Protein AF-A0A7Y4TA91-F1 (afdb_monomer)

Secondary structure (DSSP, 8-state):
---------TTSSS-------HHHHHHHHHHHHHHHHHHHHH-H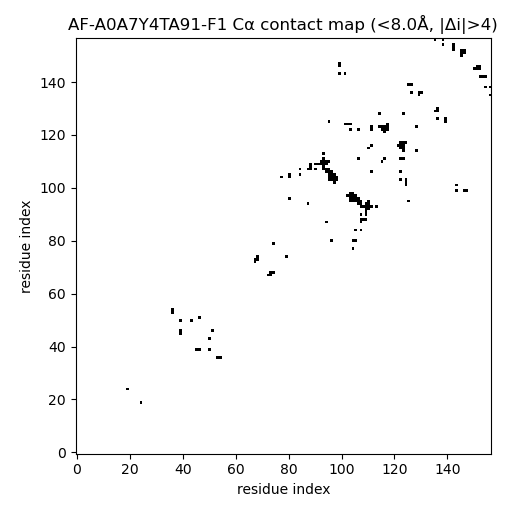HHHHHHHHHHHHHHHHHHHHHHHHHHTTTT--TTSHHHHHHHHHTT-SS--EEE-TTS-EEEE-HHHHHHH-B-TTSSBPPHHHHTTT-HHHHHHHHHHHHHHHTT-------

Solvent-accessible surface area (backbone atoms only — not comparable to full-atom values): 9647 Å² total; per-residue (Å²): 140,84,85,89,83,81,86,76,82,85,71,71,81,77,72,74,72,69,86,68,50,73,67,54,53,52,51,51,54,49,52,51,51,51,52,52,53,49,48,33,70,76,39,55,88,80,28,54,73,61,38,53,53,49,52,52,50,51,50,52,51,50,52,50,50,53,49,36,54,75,67,50,75,71,56,57,92,80,50,59,51,66,73,48,37,71,63,47,53,73,40,80,62,64,42,71,45,63,42,90,87,64,49,75,68,36,67,23,63,34,28,43,70,75,64,38,64,28,98,86,76,44,77,51,40,68,72,68,66,34,62,90,37,70,67,59,43,51,53,51,51,50,45,54,52,30,50,69,72,73,43,91,73,87,80,94,129

Mean predicted aligned error: 16.66 Å

Sequence (157 aa):
MTTPAGDAPASSLLALRAKLSSGQWALGLFAVACLAGLAVIVFPAAAGLGGLLFLVGLTLCGAGLMFAISSGRLVPPEAPARLFGAALDTDQRACAITAPDGSIAYANPAWRKTFGASSSGGEVLPVAGFSGDAETAQRLYRLVRAASLKETHEEEL

Radius of gyration: 27.38 Å; Cα contacts (8 Å, |Δi|>4): 98; chains: 1; bounding box: 46×80×63 Å

Foldseek 3Di:
DDDDDDDDCPPPPPPPPPPQDPVNVVVVVVVVLVVLLVVCVVCVVVCPPVSVVSVVVVVVVVVVVVVCVVVCVPPDPLPPQPVCQVVQQPDLDWDFDADLVQHTSHTHPNQCVQQNADPVRHRQGPCRSCVVPPVVNVVVVVCSVCVNVVHDDDDDD

pLDDT: mean 74.5, std 13.89, range [42.22, 91.81]

Nearest PDB structures (foldseek):
  3ewk-assembly1_A  TM=6.359E-01  e=1.819E+00  Methylococcus capsulatus
  6zj8-assembly8_H  TM=8.339E-01  e=3.846E+00  Bordetella pertussis Tohama I
  9ce0-assembly1_A  TM=6.062E-01  e=2.193E+00  Escherichia coli
  1mzu-assembly3_C  TM=6.077E-01  e=4.936E+00  Rhodospirillum centenum

Structure (mmCIF, N/CA/C/O backbone):
data_AF-A0A7Y4TA91-F1
#
_entry.id   AF-A0A7Y4TA91-F1
#
loop_
_atom_site.group_PDB
_atom_site.id
_atom_site.type_symbol
_atom_site.label_atom_id
_atom_site.label_alt_id
_atom_site.label_comp_id
_atom_site.label_asym_id
_atom_site.label_entity_id
_atom_site.label_seq_id
_atom_site.pdbx_PDB_ins_code
_atom_site.Cartn_x
_atom_site.Cartn_y
_atom_site.Cartn_z
_atom_site.occupancy
_atom_site.B_iso_or_equiv
_atom_site.auth_seq_id
_atom_site.auth_comp_id
_atom_site.auth_asym_id
_atom_site.auth_atom_id
_atom_site.pdbx_PDB_model_num
ATOM 1 N N . MET A 1 1 ? 17.566 -64.563 -29.229 1.00 45.19 1 MET A N 1
ATOM 2 C CA . MET A 1 1 ? 18.518 -63.527 -29.678 1.00 45.19 1 MET A CA 1
ATOM 3 C C . MET A 1 1 ? 17.675 -62.346 -30.141 1.00 45.19 1 MET A C 1
ATOM 5 O O . MET A 1 1 ? 17.140 -62.378 -31.237 1.00 45.19 1 MET A O 1
ATOM 9 N N . THR A 1 2 ? 17.392 -61.414 -29.234 1.00 49.00 2 THR A N 1
ATOM 10 C CA . THR A 1 2 ? 16.435 -60.312 -29.420 1.00 49.00 2 THR A CA 1
ATOM 11 C C . THR A 1 2 ? 17.204 -58.997 -29.458 1.00 49.00 2 THR A C 1
ATOM 13 O O . THR A 1 2 ? 17.824 -58.623 -28.466 1.00 49.00 2 THR A O 1
ATOM 16 N N . THR A 1 3 ? 17.194 -58.319 -30.599 1.00 51.00 3 THR A N 1
ATOM 17 C CA . THR A 1 3 ? 17.698 -56.953 -30.785 1.00 51.00 3 THR A CA 1
ATOM 18 C C . THR A 1 3 ? 16.611 -55.943 -30.403 1.00 51.00 3 THR A C 1
ATOM 20 O O . THR A 1 3 ? 15.502 -56.052 -30.925 1.00 51.00 3 THR A O 1
ATOM 23 N N . PRO A 1 4 ? 16.891 -54.938 -29.553 1.00 56.34 4 PRO A N 1
ATOM 24 C CA . PRO A 1 4 ? 16.048 -53.760 -29.422 1.00 56.34 4 PRO A CA 1
ATOM 25 C C . PRO A 1 4 ? 16.614 -52.620 -30.286 1.00 56.34 4 PRO A C 1
ATOM 27 O O . PRO A 1 4 ? 17.748 -52.185 -30.105 1.00 56.34 4 PRO A O 1
ATOM 30 N N . ALA A 1 5 ? 15.811 -52.131 -31.223 1.00 51.16 5 ALA A N 1
ATOM 31 C CA . ALA A 1 5 ? 15.960 -50.837 -31.884 1.00 51.16 5 ALA A CA 1
ATOM 32 C C . ALA A 1 5 ? 14.594 -50.159 -31.719 1.00 51.16 5 ALA A C 1
ATOM 34 O O . ALA A 1 5 ? 13.581 -50.810 -31.938 1.00 51.16 5 ALA A O 1
ATOM 35 N N . GLY A 1 6 ? 14.435 -48.921 -31.286 1.00 55.12 6 GLY A N 1
ATOM 36 C CA . GLY A 1 6 ? 15.356 -47.816 -31.103 1.00 55.12 6 GLY A CA 1
ATOM 37 C C . GLY A 1 6 ? 14.452 -46.591 -31.120 1.00 55.12 6 GLY A C 1
ATOM 38 O O . GLY A 1 6 ? 14.246 -46.004 -32.176 1.00 55.12 6 GLY A O 1
ATOM 39 N N . ASP A 1 7 ? 13.841 -46.273 -29.980 1.00 50.09 7 ASP A N 1
ATOM 40 C CA . ASP A 1 7 ? 12.934 -45.133 -29.869 1.00 50.09 7 ASP A CA 1
ATOM 41 C C . ASP A 1 7 ? 13.748 -43.859 -29.623 1.00 50.09 7 ASP A C 1
ATOM 43 O O . ASP A 1 7 ? 14.361 -43.663 -28.572 1.00 50.09 7 ASP A O 1
ATOM 47 N N . ALA A 1 8 ? 13.779 -42.996 -30.635 1.00 55.66 8 ALA A N 1
ATOM 48 C CA . ALA A 1 8 ? 14.352 -41.662 -30.556 1.00 55.66 8 ALA A CA 1
ATOM 49 C C . ALA A 1 8 ? 13.442 -40.732 -29.722 1.00 55.66 8 ALA A C 1
ATOM 51 O O . ALA A 1 8 ? 12.246 -40.634 -30.009 1.00 55.66 8 ALA A O 1
ATOM 52 N N . PRO A 1 9 ? 13.971 -39.973 -28.744 1.00 47.62 9 PRO A N 1
ATOM 53 C CA . PRO A 1 9 ? 13.188 -38.989 -28.007 1.00 47.62 9 PRO A CA 1
ATOM 54 C C . PRO A 1 9 ? 13.098 -37.679 -28.809 1.00 47.62 9 PRO A C 1
ATOM 56 O O . PRO A 1 9 ? 13.811 -36.714 -28.546 1.00 47.62 9 PRO A O 1
ATOM 59 N N . ALA A 1 10 ? 12.213 -37.630 -29.807 1.00 49.28 10 ALA A N 1
ATOM 60 C CA . ALA A 1 10 ? 11.947 -36.421 -30.602 1.00 49.28 10 ALA A CA 1
ATOM 61 C C . ALA A 1 10 ? 10.963 -35.431 -29.932 1.00 49.28 10 ALA A C 1
ATOM 63 O O . ALA A 1 10 ? 10.525 -34.465 -30.551 1.00 49.28 10 ALA A O 1
ATOM 64 N N . SER A 1 11 ? 10.597 -35.645 -28.668 1.00 51.00 11 SER A N 1
ATOM 65 C CA . SER A 1 11 ? 9.499 -34.936 -27.991 1.00 51.00 11 SER A CA 1
ATOM 66 C C . SER A 1 11 ? 9.939 -33.992 -26.862 1.00 51.00 11 SER A C 1
ATOM 68 O O . SER A 1 11 ? 9.091 -33.441 -26.162 1.00 51.00 11 SER A O 1
ATOM 70 N N . SER A 1 12 ? 11.242 -33.736 -26.702 1.00 46.38 12 SER A N 1
ATOM 71 C CA . SER A 1 12 ? 11.764 -32.933 -25.578 1.00 46.38 12 SER A CA 1
ATOM 72 C C . SER A 1 12 ? 11.952 -31.435 -25.866 1.00 46.38 12 SER A C 1
ATOM 74 O O . SER A 1 12 ? 12.178 -30.671 -24.932 1.00 46.38 12 SER A O 1
ATOM 76 N N . LEU A 1 13 ? 11.836 -30.972 -27.118 1.00 46.47 13 LEU A N 1
ATOM 77 C CA . LEU A 1 13 ? 12.086 -29.557 -27.466 1.00 46.47 13 LEU A CA 1
ATOM 78 C C . LEU A 1 13 ? 10.847 -28.646 -27.420 1.00 46.47 13 LEU A C 1
ATOM 80 O O . LEU A 1 13 ? 10.991 -27.428 -27.396 1.00 46.47 13 LEU A O 1
ATOM 84 N N . LEU A 1 14 ? 9.633 -29.201 -27.353 1.00 48.72 14 LEU A N 1
ATOM 85 C CA . LEU A 1 14 ? 8.383 -28.419 -27.315 1.00 48.72 14 LEU A CA 1
ATOM 86 C C . LEU A 1 14 ? 7.771 -28.283 -25.910 1.00 48.72 14 LEU A C 1
ATOM 88 O O . LEU A 1 14 ? 6.821 -27.524 -25.721 1.00 48.72 14 LEU A O 1
ATOM 92 N N . ALA A 1 15 ? 8.325 -28.973 -24.909 1.00 42.22 15 ALA A N 1
ATOM 93 C CA . ALA A 1 15 ? 7.806 -28.977 -23.539 1.00 42.22 15 ALA A CA 1
ATOM 94 C C . ALA A 1 15 ? 8.291 -27.794 -22.677 1.00 42.22 15 ALA A C 1
ATOM 96 O O . ALA A 1 15 ? 7.842 -27.631 -21.545 1.00 42.22 15 ALA A O 1
ATOM 97 N N . LEU A 1 16 ? 9.145 -26.916 -23.211 1.00 47.16 16 LEU A N 1
ATOM 98 C CA . LEU A 1 16 ? 9.591 -25.685 -22.549 1.00 47.16 16 LEU A CA 1
ATOM 99 C C . LEU A 1 16 ? 8.639 -24.510 -22.820 1.00 47.16 16 LEU A C 1
ATOM 101 O O . LEU A 1 16 ? 9.052 -23.364 -22.985 1.00 47.16 16 LEU A O 1
ATOM 105 N N . ARG A 1 17 ? 7.328 -24.775 -22.820 1.00 47.38 17 ARG A N 1
ATOM 106 C CA . ARG A 1 17 ? 6.309 -23.726 -22.721 1.00 47.38 17 ARG A CA 1
ATOM 107 C C . ARG A 1 17 ? 6.293 -23.238 -21.273 1.00 47.38 17 ARG A C 1
ATOM 109 O O . ARG A 1 17 ? 5.394 -23.550 -20.495 1.00 47.38 17 ARG A O 1
ATOM 116 N N . ALA A 1 18 ? 7.366 -22.542 -20.903 1.00 53.72 18 ALA A N 1
ATOM 117 C CA . ALA A 1 18 ? 7.551 -21.944 -19.600 1.00 53.72 18 ALA A CA 1
ATOM 118 C C . ALA A 1 18 ? 6.337 -21.058 -19.313 1.00 53.72 18 ALA A C 1
ATOM 120 O O . ALA A 1 18 ? 6.081 -20.078 -20.017 1.00 53.72 18 ALA A O 1
ATOM 121 N N . LYS A 1 19 ? 5.572 -21.420 -18.280 1.00 56.16 19 LYS A N 1
ATOM 122 C CA . LYS A 1 19 ? 4.592 -20.534 -17.653 1.00 56.16 19 LYS A CA 1
ATOM 123 C C . LYS A 1 19 ? 5.363 -19.433 -16.925 1.00 56.16 19 LYS A C 1
ATOM 125 O O . LYS A 1 19 ? 5.461 -19.429 -15.705 1.00 56.16 19 LYS A O 1
ATOM 130 N N . LEU A 1 20 ? 5.984 -18.551 -17.699 1.00 57.88 20 LEU A N 1
ATOM 131 C CA . LEU A 1 20 ? 6.617 -17.344 -17.201 1.00 57.88 20 LEU A CA 1
ATOM 132 C C . LEU A 1 20 ? 5.511 -16.470 -16.613 1.00 57.88 20 LEU A C 1
ATOM 134 O O . LEU A 1 20 ? 4.545 -16.125 -17.298 1.00 57.88 20 LEU A O 1
ATOM 138 N N . SER A 1 21 ? 5.643 -16.162 -15.326 1.00 66.81 21 SER A N 1
ATOM 139 C CA . SER A 1 21 ? 4.779 -15.210 -14.630 1.00 66.81 21 SER A CA 1
ATOM 140 C C . SER A 1 21 ? 4.797 -13.871 -15.374 1.00 66.81 21 SER A C 1
ATOM 142 O O . SER A 1 21 ? 5.838 -13.480 -15.906 1.00 66.81 21 SER A O 1
ATOM 144 N N . SER A 1 22 ? 3.679 -13.136 -15.400 1.00 69.75 22 SER A N 1
ATOM 145 C CA . SER A 1 22 ? 3.608 -11.808 -16.035 1.00 69.75 22 SER A CA 1
ATOM 146 C C . SER A 1 22 ? 4.724 -10.867 -15.561 1.00 69.75 22 SER A C 1
ATOM 148 O O . SER A 1 22 ? 5.220 -10.059 -16.343 1.00 69.75 22 SER A O 1
ATOM 150 N N . GLY A 1 23 ? 5.187 -11.021 -14.314 1.0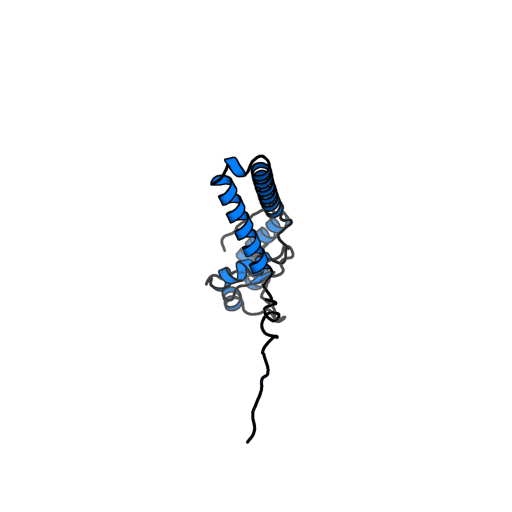0 62.78 23 GLY A N 1
ATOM 151 C CA . GLY A 1 23 ? 6.328 -10.268 -13.785 1.00 62.78 23 GLY A CA 1
ATOM 152 C C . GLY A 1 23 ? 7.666 -10.617 -14.448 1.00 62.78 23 GLY A C 1
ATOM 153 O O . GLY A 1 23 ? 8.480 -9.733 -14.684 1.00 62.78 23 GLY A O 1
ATOM 154 N N . GLN A 1 24 ? 7.887 -11.881 -14.819 1.00 75.75 24 GLN A N 1
ATOM 155 C CA . GLN A 1 24 ? 9.113 -12.314 -15.503 1.00 75.75 24 GLN A CA 1
ATOM 156 C C . GLN A 1 24 ? 9.143 -11.847 -16.962 1.00 75.75 24 GLN A C 1
ATOM 158 O O . GLN A 1 24 ? 10.201 -11.469 -17.460 1.00 75.75 24 GLN A O 1
ATOM 163 N N . TRP A 1 25 ? 7.983 -11.800 -17.626 1.00 75.44 25 TRP A N 1
ATOM 164 C CA . TRP A 1 25 ? 7.854 -11.184 -18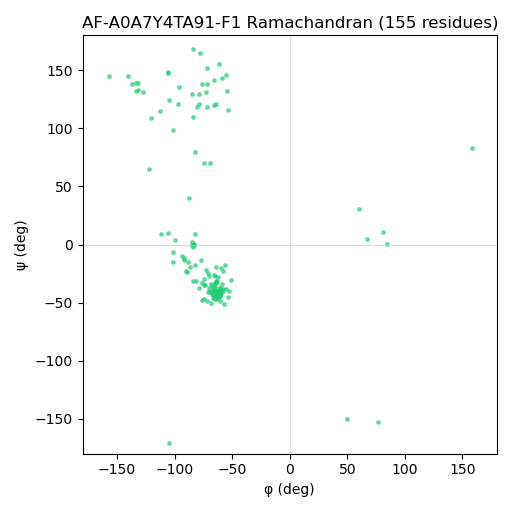.950 1.00 75.44 25 TRP A CA 1
ATOM 165 C C . TRP A 1 25 ? 8.146 -9.685 -18.915 1.00 75.44 25 TRP A C 1
ATOM 167 O O . TRP A 1 25 ? 8.904 -9.191 -19.749 1.00 75.44 25 TRP A O 1
ATOM 177 N N . ALA A 1 26 ? 7.598 -8.971 -17.928 1.00 70.19 26 ALA A N 1
ATOM 178 C CA . ALA A 1 26 ? 7.864 -7.548 -17.748 1.00 70.19 26 ALA A CA 1
ATOM 179 C C . ALA A 1 26 ? 9.357 -7.278 -17.497 1.00 70.19 26 ALA A C 1
ATOM 181 O O . ALA A 1 26 ? 9.936 -6.389 -18.119 1.00 70.19 26 ALA A O 1
ATOM 182 N N . LEU A 1 27 ? 9.998 -8.089 -16.650 1.00 75.69 27 LEU A N 1
ATOM 183 C CA . LEU A 1 27 ? 11.422 -7.957 -16.338 1.00 75.69 27 LEU A CA 1
ATOM 184 C C . LEU A 1 27 ? 12.313 -8.266 -17.553 1.00 75.69 27 LEU A C 1
ATOM 186 O O . LEU A 1 27 ? 13.290 -7.561 -17.795 1.00 75.69 27 LEU A O 1
ATOM 190 N N . GLY A 1 28 ? 11.947 -9.273 -18.352 1.00 80.00 28 GLY A N 1
ATOM 191 C CA . GLY A 1 28 ? 12.638 -9.604 -19.599 1.00 80.00 28 GLY A CA 1
ATOM 192 C C . GLY A 1 28 ? 12.546 -8.484 -20.638 1.00 80.00 28 GLY A C 1
ATOM 193 O O . GLY A 1 28 ? 13.562 -8.082 -21.199 1.00 80.00 28 GLY A O 1
ATOM 194 N N . LEU A 1 29 ? 11.351 -7.925 -20.853 1.00 77.44 29 LEU A N 1
ATOM 195 C CA . LEU A 1 29 ? 11.155 -6.791 -21.764 1.00 77.44 29 LEU A CA 1
ATOM 196 C C . LEU A 1 29 ? 11.909 -5.542 -21.295 1.00 77.44 29 LEU A C 1
ATOM 198 O O . LEU A 1 29 ? 12.516 -4.850 -22.112 1.00 77.44 29 LEU A O 1
ATOM 202 N N . PHE A 1 30 ? 11.923 -5.282 -19.986 1.00 75.69 30 PHE A N 1
ATOM 203 C CA . PHE A 1 30 ? 12.687 -4.182 -19.403 1.00 75.69 30 PHE A CA 1
ATOM 204 C C . PHE A 1 30 ? 14.195 -4.350 -19.629 1.00 75.69 30 PHE A C 1
ATOM 206 O O . PHE A 1 30 ? 14.853 -3.421 -20.091 1.00 75.69 30 PHE A O 1
ATOM 213 N N . ALA A 1 31 ? 14.738 -5.547 -19.392 1.00 77.12 31 ALA A N 1
ATOM 214 C CA . ALA A 1 31 ? 16.149 -5.835 -19.639 1.00 77.12 31 ALA A CA 1
ATOM 215 C C . ALA A 1 31 ? 16.529 -5.638 -21.117 1.00 77.12 31 ALA A C 1
ATOM 217 O O . ALA A 1 31 ? 17.559 -5.033 -21.414 1.00 77.12 31 ALA A O 1
ATOM 218 N N . VAL A 1 32 ? 15.675 -6.080 -22.048 1.00 77.62 32 VAL A N 1
ATOM 219 C CA . VAL A 1 32 ? 15.874 -5.863 -23.491 1.00 77.62 32 VAL A CA 1
ATOM 220 C C . VAL A 1 32 ? 15.854 -4.372 -23.835 1.00 77.62 32 VAL A C 1
ATOM 222 O O . VAL A 1 32 ? 16.721 -3.910 -24.576 1.00 77.62 32 VAL A O 1
ATOM 225 N N . ALA A 1 33 ? 14.926 -3.599 -23.267 1.00 74.56 33 ALA A N 1
ATOM 226 C CA . ALA A 1 33 ? 14.866 -2.154 -23.475 1.00 74.56 33 ALA A CA 1
ATOM 227 C C . ALA A 1 33 ? 16.116 -1.434 -22.936 1.00 74.56 33 ALA A C 1
ATOM 229 O O . ALA A 1 33 ? 16.658 -0.558 -23.612 1.00 74.56 33 ALA A O 1
ATOM 230 N N . CYS A 1 34 ? 16.625 -1.832 -21.764 1.00 75.81 34 CYS A N 1
ATOM 231 C CA . CYS A 1 34 ? 17.868 -1.298 -21.204 1.00 75.81 34 CYS A CA 1
ATOM 232 C C . CYS A 1 34 ? 19.089 -1.631 -22.069 1.00 75.81 34 CYS A C 1
ATOM 234 O O . CYS A 1 34 ? 19.919 -0.756 -22.309 1.00 75.81 34 CYS A O 1
ATOM 236 N N . LEU A 1 35 ? 19.191 -2.867 -22.569 1.00 76.38 35 LEU A N 1
ATOM 237 C CA . LEU A 1 35 ? 20.276 -3.276 -23.465 1.00 76.38 35 LEU A CA 1
ATOM 238 C C . LEU A 1 35 ? 20.223 -2.525 -24.800 1.00 76.38 35 LEU A C 1
ATOM 240 O O . LEU A 1 35 ? 21.261 -2.086 -25.291 1.00 76.38 35 LEU A O 1
ATOM 244 N N . ALA A 1 36 ? 19.026 -2.315 -25.354 1.00 71.81 36 ALA A N 1
ATOM 245 C CA . ALA A 1 36 ? 18.835 -1.500 -26.550 1.00 71.81 36 ALA A CA 1
ATOM 246 C C . ALA A 1 36 ? 19.234 -0.033 -26.308 1.00 71.81 36 ALA A C 1
ATOM 248 O O . ALA A 1 36 ? 19.936 0.555 -27.128 1.00 71.81 36 ALA A O 1
ATOM 249 N N . GLY A 1 37 ? 18.864 0.539 -25.157 1.00 68.88 37 GLY A N 1
ATOM 250 C CA . GLY A 1 37 ? 19.287 1.885 -24.759 1.00 68.88 37 GLY A CA 1
ATOM 251 C C . GLY A 1 37 ? 20.808 2.015 -24.618 1.00 68.88 37 GLY A C 1
ATOM 252 O O . GLY A 1 37 ? 21.399 2.957 -25.142 1.00 68.88 37 GLY A O 1
ATOM 253 N N . LEU A 1 38 ? 21.460 1.037 -23.982 1.00 74.81 38 LEU A N 1
ATOM 254 C CA . LEU A 1 38 ? 22.921 0.972 -23.868 1.00 74.81 38 LEU A CA 1
ATOM 255 C C . LEU A 1 38 ? 23.602 0.863 -25.235 1.00 74.81 38 LEU A C 1
ATOM 257 O O . LEU A 1 38 ? 24.579 1.565 -25.488 1.00 74.81 38 LEU A O 1
ATOM 261 N N . ALA A 1 39 ? 23.073 0.036 -26.137 1.00 70.25 39 ALA A N 1
ATOM 262 C CA . ALA A 1 39 ? 23.620 -0.122 -27.482 1.00 70.25 39 ALA A CA 1
ATOM 263 C C . ALA A 1 39 ? 23.594 1.193 -28.283 1.00 70.25 39 ALA A C 1
ATOM 265 O O . ALA A 1 39 ? 24.553 1.491 -28.995 1.00 70.25 39 ALA A O 1
ATOM 266 N N . VAL A 1 40 ? 22.546 2.010 -28.119 1.00 69.44 40 VAL A N 1
ATOM 267 C CA . VAL A 1 40 ? 22.441 3.338 -28.753 1.00 69.44 40 VAL A CA 1
ATOM 268 C C . VAL A 1 40 ? 23.500 4.313 -28.223 1.00 69.44 40 VAL A C 1
ATOM 270 O O . VAL A 1 40 ? 24.043 5.094 -29.001 1.00 69.44 40 VAL A O 1
ATOM 273 N N . ILE A 1 41 ? 23.836 4.249 -26.929 1.00 70.75 41 ILE A N 1
ATOM 274 C CA . ILE A 1 41 ? 24.882 5.092 -26.320 1.00 70.75 41 ILE A CA 1
ATOM 275 C C . ILE A 1 41 ? 26.281 4.663 -26.781 1.00 70.75 41 ILE A C 1
ATOM 277 O O . ILE A 1 41 ? 27.127 5.513 -27.047 1.00 70.75 41 ILE A O 1
ATOM 281 N N . VAL A 1 42 ? 26.533 3.353 -26.876 1.00 76.06 42 VAL A N 1
ATOM 282 C CA . VAL A 1 42 ? 27.857 2.806 -27.223 1.00 76.06 42 VAL A CA 1
ATOM 283 C C . VAL A 1 42 ? 28.158 2.936 -28.721 1.00 76.06 42 VAL A C 1
ATOM 285 O O . VAL A 1 42 ? 29.305 3.181 -29.091 1.00 76.06 42 VAL A O 1
ATOM 288 N N . PHE A 1 43 ? 27.144 2.834 -29.590 1.00 73.06 43 PHE A N 1
ATOM 289 C CA . PHE A 1 43 ? 27.297 2.944 -31.047 1.00 73.06 43 PHE A CA 1
ATOM 290 C C . PHE A 1 43 ? 26.434 4.069 -31.645 1.00 73.06 43 PHE A C 1
ATOM 292 O O . PHE A 1 43 ? 25.548 3.812 -32.468 1.00 73.06 43 PHE A O 1
ATOM 299 N N . PRO A 1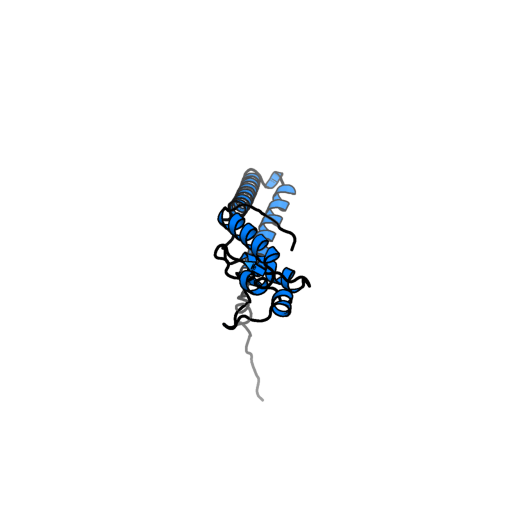 44 ? 26.710 5.342 -31.302 1.00 65.88 44 PRO A N 1
ATOM 300 C CA . PRO A 1 44 ? 25.873 6.469 -31.715 1.00 65.88 44 PRO A CA 1
ATOM 301 C C . PRO A 1 44 ? 25.863 6.665 -33.239 1.00 65.88 44 PRO A C 1
ATOM 303 O O . PRO A 1 44 ? 24.847 7.054 -33.811 1.00 65.88 44 PRO A O 1
ATOM 306 N N . ALA A 1 45 ? 26.965 6.326 -33.918 1.00 66.81 45 ALA A N 1
ATOM 307 C CA . ALA A 1 45 ? 27.094 6.441 -35.371 1.00 66.81 45 ALA A CA 1
ATOM 308 C C . ALA A 1 45 ? 26.228 5.431 -36.154 1.00 66.81 45 ALA A C 1
ATOM 310 O O . ALA A 1 45 ? 25.836 5.718 -37.281 1.00 66.81 45 ALA A O 1
ATOM 311 N N . ALA A 1 46 ? 25.910 4.270 -35.567 1.00 65.75 46 ALA A N 1
ATOM 312 C CA . ALA A 1 46 ? 25.064 3.248 -36.192 1.00 65.75 46 ALA A CA 1
ATOM 313 C C . ALA A 1 46 ? 23.571 3.441 -35.875 1.00 65.75 46 ALA A C 1
ATOM 315 O O . ALA A 1 46 ? 22.711 2.972 -36.617 1.00 65.75 46 ALA A O 1
ATOM 316 N N . ALA A 1 47 ? 23.258 4.133 -34.777 1.00 64.25 47 ALA A N 1
ATOM 317 C CA . ALA A 1 47 ? 21.893 4.285 -34.289 1.00 64.25 47 ALA A CA 1
ATOM 318 C C . ALA A 1 47 ? 21.052 5.270 -35.125 1.00 64.25 47 ALA A C 1
ATOM 320 O O . ALA A 1 47 ? 19.834 5.102 -35.239 1.00 64.25 47 ALA A O 1
ATOM 321 N N . GLY A 1 48 ? 21.691 6.278 -35.734 1.00 71.38 48 GLY A N 1
ATOM 322 C CA . GLY A 1 48 ? 21.036 7.255 -36.608 1.00 71.38 48 GLY A CA 1
ATOM 323 C C . GLY A 1 48 ? 19.775 7.887 -35.996 1.00 71.38 48 GLY A C 1
ATOM 324 O O . GLY A 1 48 ? 19.631 8.013 -34.781 1.00 71.38 48 GLY A O 1
ATOM 325 N N . LEU A 1 49 ? 18.820 8.260 -36.852 1.00 73.94 49 LEU A N 1
ATOM 326 C CA . LEU A 1 49 ? 17.510 8.792 -36.442 1.00 73.94 49 LEU A CA 1
ATOM 327 C C . LEU A 1 49 ? 16.678 7.779 -35.630 1.00 73.94 49 LEU A C 1
ATOM 329 O O . LEU A 1 49 ? 15.877 8.178 -34.786 1.00 73.94 49 LEU A O 1
ATOM 333 N N . GLY A 1 50 ? 16.883 6.476 -35.856 1.00 73.31 50 GLY A N 1
ATOM 334 C CA . GLY A 1 50 ? 16.138 5.402 -35.193 1.00 73.31 50 GLY A CA 1
ATOM 335 C C . GLY A 1 50 ? 16.435 5.294 -33.696 1.00 73.31 50 GLY A C 1
ATOM 336 O O . GLY A 1 50 ? 15.509 5.170 -32.898 1.00 73.31 50 GLY A O 1
ATOM 337 N N . GLY A 1 51 ? 17.705 5.411 -33.297 1.00 74.19 51 GLY A N 1
ATOM 338 C CA . GLY A 1 51 ? 18.098 5.411 -31.884 1.00 74.19 51 GLY A CA 1
ATOM 339 C C . GLY A 1 51 ? 17.565 6.620 -31.119 1.00 74.19 51 GLY A C 1
ATOM 340 O O . GLY A 1 51 ? 17.138 6.485 -29.974 1.00 74.19 51 GLY A O 1
ATOM 341 N N . LEU A 1 52 ? 17.517 7.785 -31.772 1.00 75.44 52 LEU A N 1
ATOM 342 C CA . LEU A 1 52 ? 16.936 8.994 -31.192 1.00 75.44 52 LEU A CA 1
ATOM 343 C C . LEU A 1 52 ? 15.421 8.840 -30.992 1.00 75.44 52 LEU A C 1
ATOM 345 O O . LEU A 1 52 ? 14.923 9.104 -29.901 1.00 75.44 52 LEU A O 1
ATOM 349 N N . LEU A 1 53 ? 14.698 8.331 -31.996 1.00 79.69 53 LEU A N 1
ATOM 350 C CA . LEU A 1 53 ? 13.270 8.002 -31.883 1.00 79.69 53 LEU A CA 1
ATOM 351 C C . LEU A 1 53 ? 12.987 6.991 -30.763 1.00 79.69 53 LEU A C 1
ATOM 353 O O . LEU A 1 53 ? 12.020 7.158 -30.019 1.00 79.69 53 LEU A O 1
ATOM 357 N N . PHE A 1 54 ? 13.842 5.978 -30.603 1.00 77.75 54 PHE A N 1
ATOM 358 C CA . PHE A 1 54 ? 13.722 5.000 -29.522 1.00 77.75 54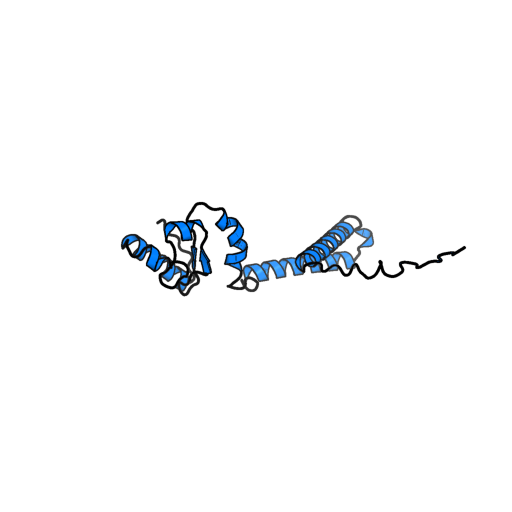 PHE A CA 1
ATOM 359 C C . PHE A 1 54 ? 13.907 5.640 -28.139 1.00 77.75 54 PHE A C 1
ATOM 361 O O . PHE A 1 54 ? 13.089 5.421 -27.246 1.00 77.75 54 PHE A O 1
ATOM 368 N N . LEU A 1 55 ? 14.930 6.485 -27.971 1.00 78.56 55 LEU A N 1
ATOM 369 C CA . LEU A 1 55 ? 15.179 7.232 -26.733 1.00 78.56 55 LEU A CA 1
ATOM 370 C C . LEU A 1 55 ? 14.011 8.155 -26.372 1.00 78.56 55 LEU A C 1
ATOM 372 O O . LEU A 1 55 ? 13.581 8.158 -25.216 1.00 78.56 55 LEU A O 1
ATOM 376 N N . VAL A 1 56 ? 13.468 8.885 -27.353 1.00 80.12 56 VAL A N 1
ATOM 377 C CA . VAL A 1 56 ? 12.280 9.735 -27.168 1.00 80.12 56 VAL A CA 1
ATOM 378 C C . VAL A 1 56 ? 11.064 8.898 -26.770 1.00 80.12 56 VAL A C 1
ATOM 380 O O . VAL A 1 56 ? 10.352 9.248 -25.831 1.00 80.12 56 VAL A O 1
ATOM 383 N N . GLY A 1 57 ? 10.840 7.757 -27.426 1.00 84.44 57 GLY A N 1
ATOM 384 C CA . GLY A 1 57 ? 9.759 6.839 -27.068 1.00 84.44 57 GLY A CA 1
ATOM 385 C C . GLY A 1 57 ? 9.877 6.326 -25.631 1.00 84.44 57 GLY A C 1
ATOM 386 O O . GLY A 1 57 ? 8.891 6.309 -24.897 1.00 84.44 57 GLY A O 1
ATOM 387 N N . LEU A 1 58 ? 11.090 5.974 -25.199 1.00 82.06 58 LEU A N 1
ATOM 388 C CA . LEU A 1 58 ? 11.352 5.470 -23.851 1.00 82.06 58 LEU A CA 1
ATOM 389 C C . LEU A 1 58 ? 11.148 6.565 -22.793 1.00 82.06 58 LEU A C 1
ATOM 391 O O . LEU A 1 58 ? 10.531 6.310 -21.759 1.00 82.06 58 LEU A O 1
ATOM 395 N N . THR A 1 59 ? 11.569 7.803 -23.073 1.00 80.19 59 THR A N 1
ATOM 396 C CA . THR A 1 59 ? 11.317 8.946 -22.177 1.00 80.19 59 THR A CA 1
ATOM 397 C C . THR A 1 59 ? 9.836 9.294 -22.086 1.00 80.19 59 THR A C 1
ATOM 399 O O . THR A 1 59 ? 9.338 9.487 -20.980 1.00 80.19 59 THR A O 1
ATOM 402 N N . LEU A 1 60 ? 9.106 9.315 -23.206 1.00 84.88 60 LEU A N 1
ATOM 403 C CA . LEU A 1 60 ? 7.658 9.547 -23.199 1.00 84.88 60 LEU A CA 1
ATOM 404 C C . LEU A 1 60 ? 6.908 8.430 -22.466 1.00 84.88 60 LEU A C 1
ATOM 406 O O . LEU A 1 60 ? 5.997 8.710 -21.689 1.00 84.88 60 LEU A O 1
ATOM 410 N N . CYS A 1 61 ? 7.315 7.173 -22.658 1.00 84.44 61 CYS A N 1
ATOM 411 C CA . CYS A 1 61 ? 6.746 6.035 -21.941 1.00 84.44 61 CYS A CA 1
ATOM 412 C C . CYS A 1 61 ? 7.005 6.138 -20.430 1.00 84.44 61 CYS A C 1
ATOM 414 O O . CYS A 1 61 ? 6.086 5.950 -19.635 1.00 84.44 61 CYS A O 1
ATOM 416 N N . GLY A 1 62 ? 8.234 6.477 -20.026 1.00 80.12 62 GLY A N 1
ATOM 417 C CA . GLY A 1 62 ? 8.593 6.683 -18.622 1.00 80.12 62 GLY A CA 1
ATOM 418 C C . GLY A 1 62 ? 7.831 7.847 -17.983 1.00 80.12 62 GLY A C 1
ATOM 419 O O . GLY A 1 62 ? 7.284 7.698 -16.891 1.00 80.12 62 GLY A O 1
ATOM 420 N N . ALA A 1 63 ? 7.719 8.978 -18.684 1.00 75.56 63 ALA A N 1
ATOM 421 C CA . ALA A 1 63 ? 6.942 10.132 -18.238 1.00 75.56 63 ALA A CA 1
ATOM 422 C C . ALA A 1 63 ? 5.447 9.800 -18.110 1.00 75.56 63 ALA A C 1
ATOM 424 O O . ALA A 1 63 ? 4.821 10.158 -17.114 1.00 75.56 63 ALA A O 1
ATOM 425 N N . GLY A 1 64 ? 4.887 9.060 -19.072 1.00 79.50 64 GLY A N 1
ATOM 426 C CA . GLY A 1 64 ? 3.510 8.573 -19.022 1.00 79.50 64 GLY A CA 1
ATOM 427 C C . GLY A 1 64 ? 3.262 7.643 -17.834 1.00 79.50 64 GLY A C 1
ATOM 428 O O . GLY A 1 64 ? 2.246 7.784 -17.157 1.00 79.50 64 GLY A O 1
ATOM 429 N N . LEU A 1 65 ? 4.205 6.747 -17.528 1.00 78.00 65 LEU A N 1
ATOM 430 C CA . LEU A 1 65 ? 4.118 5.858 -16.368 1.00 78.00 65 LEU A CA 1
ATOM 431 C C . LEU A 1 65 ? 4.160 6.648 -15.051 1.00 78.00 65 LEU A C 1
ATOM 433 O O . LEU A 1 65 ? 3.303 6.447 -14.193 1.00 78.00 65 LEU A O 1
ATOM 437 N N . MET A 1 66 ? 5.100 7.588 -14.913 1.00 73.38 66 MET A N 1
ATOM 438 C CA . MET A 1 66 ? 5.188 8.466 -13.740 1.00 73.38 66 MET A CA 1
ATOM 439 C C . MET A 1 66 ? 3.922 9.311 -13.564 1.00 73.38 66 MET A C 1
ATOM 441 O O . MET A 1 66 ? 3.402 9.420 -12.456 1.00 73.38 66 MET A O 1
ATOM 445 N N . PHE A 1 67 ? 3.370 9.849 -14.653 1.00 75.75 67 PHE A N 1
ATOM 446 C CA . PHE A 1 67 ? 2.110 10.589 -14.630 1.00 75.75 67 PHE A CA 1
ATOM 447 C C . PHE A 1 67 ? 0.920 9.698 -14.243 1.00 75.75 67 PHE A C 1
ATOM 449 O O . PHE A 1 67 ? 0.053 10.099 -13.468 1.00 75.75 67 PHE A O 1
ATOM 456 N N . ALA A 1 68 ? 0.873 8.464 -14.738 1.00 68.56 68 ALA A N 1
ATOM 457 C CA . ALA A 1 68 ? -0.181 7.509 -14.417 1.00 68.56 68 ALA A CA 1
ATOM 458 C C . ALA A 1 68 ? -0.126 7.036 -12.947 1.00 68.56 68 ALA A C 1
ATOM 460 O O . ALA A 1 68 ? -1.174 6.847 -12.326 1.00 68.56 68 ALA A O 1
ATOM 461 N N . ILE A 1 69 ? 1.077 6.914 -12.371 1.00 69.38 69 ILE A N 1
ATOM 462 C CA . ILE A 1 69 ? 1.280 6.673 -10.933 1.00 69.38 69 ILE A CA 1
ATOM 463 C C . ILE A 1 69 ? 0.859 7.910 -10.127 1.00 69.38 69 ILE A C 1
ATOM 465 O O . ILE A 1 69 ? 0.039 7.800 -9.218 1.00 69.38 69 ILE A O 1
ATOM 469 N N . SER A 1 70 ? 1.349 9.098 -10.494 1.00 66.38 70 SER A N 1
ATOM 470 C CA . SER A 1 70 ? 1.054 10.355 -9.790 1.00 66.38 70 SER A CA 1
ATOM 471 C C . SER A 1 70 ? -0.419 10.765 -9.857 1.00 66.38 70 SER A C 1
ATOM 473 O O . SER A 1 70 ? -0.895 11.457 -8.964 1.00 66.38 70 SER A O 1
ATOM 475 N N . SER A 1 71 ? -1.148 10.360 -10.899 1.00 67.38 71 SER A N 1
ATOM 476 C CA . SER A 1 71 ? -2.587 10.627 -11.045 1.00 67.38 71 SER A CA 1
ATOM 477 C C . SER A 1 71 ? -3.467 9.629 -10.287 1.00 67.38 71 SER A C 1
ATOM 479 O O . SER A 1 71 ? -4.692 9.719 -10.365 1.00 67.38 71 SER A O 1
ATOM 481 N N . GLY A 1 72 ? -2.875 8.652 -9.589 1.00 56.00 72 GLY A N 1
ATOM 482 C CA . GLY A 1 72 ? -3.605 7.633 -8.833 1.00 56.00 72 GLY A CA 1
ATOM 483 C C . GLY A 1 72 ? -4.410 6.660 -9.702 1.00 56.00 72 GLY A C 1
ATOM 484 O O . GLY A 1 72 ? -5.102 5.801 -9.170 1.00 56.00 72 GLY A O 1
ATOM 485 N N . ARG A 1 73 ? -4.318 6.749 -11.039 1.00 57.19 73 ARG A N 1
ATOM 486 C CA . ARG A 1 73 ? -5.071 5.890 -11.972 1.00 57.19 73 ARG A CA 1
ATOM 487 C C . ARG A 1 73 ? -4.568 4.451 -12.026 1.00 57.19 73 ARG A C 1
ATOM 489 O O . ARG A 1 73 ? -5.314 3.573 -12.445 1.00 57.19 73 ARG A O 1
ATOM 496 N N . LEU A 1 74 ? -3.318 4.216 -11.628 1.00 48.97 74 LEU A N 1
ATOM 497 C CA . LEU A 1 74 ? -2.702 2.886 -11.589 1.00 48.97 74 LEU A CA 1
ATOM 498 C C . LEU A 1 74 ? -2.680 2.256 -10.196 1.00 48.97 74 LEU A C 1
ATOM 500 O O . LEU A 1 74 ? -2.122 1.173 -10.044 1.00 48.97 74 LEU A O 1
ATOM 504 N N . VAL A 1 75 ? -3.273 2.902 -9.191 1.00 47.72 75 VAL A N 1
ATOM 505 C CA . VAL A 1 75 ? -3.455 2.306 -7.866 1.00 47.72 75 VAL A CA 1
ATOM 506 C C . VAL A 1 75 ? -4.910 1.851 -7.778 1.00 47.72 75 VAL A C 1
ATOM 508 O O . VAL A 1 75 ? -5.785 2.677 -7.521 1.00 47.72 75 VAL A O 1
ATOM 511 N N . PRO A 1 76 ? -5.214 0.558 -8.012 1.00 48.09 76 PRO A N 1
ATOM 512 C CA . PRO A 1 76 ? -6.496 0.018 -7.604 1.00 48.09 76 PRO A CA 1
ATOM 513 C C . PRO A 1 76 ? -6.661 0.309 -6.107 1.00 48.09 76 PRO A C 1
ATOM 515 O O . PRO A 1 76 ? -5.726 0.030 -5.348 1.00 48.09 76 PRO A O 1
ATOM 518 N N . PRO A 1 77 ? -7.813 0.831 -5.659 1.00 51.38 77 PRO A N 1
ATOM 519 C CA . PRO A 1 77 ? -8.055 1.121 -4.243 1.00 51.38 77 PRO A CA 1
ATOM 520 C C . PRO A 1 77 ? -7.873 -0.113 -3.337 1.00 51.38 77 PRO A C 1
ATOM 522 O O . PRO A 1 77 ? -7.645 0.022 -2.141 1.00 51.38 77 PRO A O 1
ATOM 525 N N . GLU A 1 78 ? -7.895 -1.316 -3.912 1.00 47.62 78 GLU A N 1
ATOM 526 C CA . GLU A 1 78 ? -7.769 -2.604 -3.222 1.00 47.62 78 GLU A CA 1
ATOM 527 C C . GLU A 1 78 ? -6.320 -3.134 -3.126 1.00 47.62 78 GLU A C 1
ATOM 529 O O . GLU A 1 78 ? -6.054 -4.090 -2.397 1.00 47.62 78 GLU A O 1
ATOM 534 N N . ALA A 1 79 ? -5.359 -2.540 -3.846 1.00 46.16 79 ALA A N 1
ATOM 535 C CA . ALA A 1 79 ? -3.975 -3.022 -3.913 1.00 46.16 79 ALA A CA 1
ATOM 536 C C . ALA A 1 79 ? -2.973 -2.497 -2.852 1.00 46.16 79 ALA A C 1
ATOM 538 O O . ALA A 1 79 ? -1.990 -3.213 -2.620 1.00 46.16 79 ALA A O 1
ATOM 539 N N . PRO A 1 80 ? -3.132 -1.329 -2.184 1.00 51.84 80 PRO A N 1
ATOM 540 C CA . PRO A 1 80 ? -2.084 -0.845 -1.280 1.00 51.84 80 PRO A CA 1
ATOM 541 C C . PRO A 1 80 ? -1.902 -1.782 -0.077 1.00 51.84 80 PRO A C 1
ATOM 543 O O . PRO A 1 80 ? -0.775 -2.129 0.268 1.00 51.84 80 PRO A O 1
ATOM 546 N N . ALA A 1 81 ? -2.996 -2.312 0.474 1.00 51.97 81 ALA A N 1
ATOM 547 C CA . ALA A 1 81 ? -2.978 -3.245 1.601 1.00 51.97 81 ALA A CA 1
ATOM 548 C C . ALA A 1 81 ? -2.064 -4.467 1.383 1.00 51.97 81 ALA A C 1
ATOM 550 O O . ALA A 1 81 ? -1.357 -4.886 2.296 1.00 51.97 81 ALA A O 1
ATOM 551 N N . ARG A 1 82 ? -2.037 -5.035 0.169 1.00 54.16 82 ARG A N 1
ATOM 552 C CA . ARG A 1 82 ? -1.243 -6.243 -0.119 1.00 54.16 82 ARG A CA 1
ATOM 553 C C . ARG A 1 82 ? 0.229 -5.953 -0.393 1.00 54.16 82 ARG A C 1
ATOM 555 O O . ARG A 1 82 ? 1.064 -6.793 -0.077 1.00 54.16 82 ARG A O 1
ATOM 562 N N . LEU A 1 83 ? 0.548 -4.792 -0.967 1.00 58.94 83 LEU A N 1
ATOM 563 C CA . LEU A 1 83 ? 1.937 -4.398 -1.230 1.00 58.94 83 LEU A CA 1
ATOM 564 C C . LEU A 1 83 ? 2.663 -3.986 0.056 1.00 58.94 83 LEU A C 1
ATOM 566 O O . LEU A 1 83 ? 3.839 -4.302 0.211 1.00 58.94 83 LEU A O 1
ATOM 570 N N . PHE A 1 84 ? 1.959 -3.350 0.997 1.00 66.06 84 PHE A N 1
ATOM 571 C CA . PHE A 1 84 ? 2.517 -2.998 2.306 1.00 66.06 84 PHE A CA 1
ATOM 572 C C . PHE A 1 84 ? 2.391 -4.117 3.344 1.00 66.06 84 PHE A C 1
ATOM 574 O O . PHE A 1 84 ? 3.146 -4.119 4.313 1.00 66.06 84 PHE A O 1
ATOM 581 N N . GLY A 1 85 ? 1.496 -5.088 3.129 1.00 68.62 85 GLY A N 1
ATOM 582 C CA . GLY A 1 85 ? 1.231 -6.167 4.081 1.00 68.62 85 GLY A CA 1
ATOM 583 C C . GLY A 1 85 ? 2.488 -6.926 4.506 1.00 68.62 85 GLY A C 1
ATOM 584 O O . GLY A 1 85 ? 2.720 -7.084 5.693 1.00 68.62 85 GLY A O 1
ATOM 585 N N . ALA A 1 86 ? 3.373 -7.285 3.570 1.00 74.62 86 ALA A N 1
ATOM 586 C CA . ALA A 1 86 ? 4.601 -8.014 3.908 1.00 74.62 86 ALA A CA 1
ATOM 587 C C . ALA A 1 86 ? 5.578 -7.206 4.785 1.00 74.62 86 ALA A C 1
ATOM 589 O O . ALA A 1 86 ? 6.277 -7.783 5.614 1.00 74.62 86 ALA A O 1
ATOM 590 N N . ALA A 1 87 ? 5.632 -5.880 4.617 1.00 78.88 87 ALA A N 1
ATOM 591 C CA . ALA A 1 87 ? 6.453 -5.020 5.466 1.00 78.88 87 ALA A CA 1
ATOM 592 C C . ALA A 1 87 ? 5.812 -4.855 6.853 1.00 78.88 87 ALA A C 1
ATOM 594 O O . ALA A 1 87 ? 6.474 -5.044 7.874 1.00 78.88 87 ALA A O 1
ATOM 595 N N . LEU A 1 88 ? 4.506 -4.576 6.884 1.00 84.50 88 LEU A N 1
ATOM 596 C CA . LEU A 1 88 ? 3.741 -4.335 8.109 1.00 84.50 88 LEU A CA 1
ATOM 597 C C . LEU A 1 88 ? 3.519 -5.600 8.952 1.00 84.50 88 LEU A C 1
ATOM 599 O O . LEU A 1 88 ? 3.369 -5.496 10.169 1.00 84.50 88 LEU A O 1
ATOM 603 N N . ASP A 1 89 ? 3.547 -6.787 8.342 1.00 86.88 89 ASP A N 1
ATOM 604 C CA . ASP A 1 89 ? 3.427 -8.074 9.038 1.00 86.88 89 ASP A CA 1
ATOM 605 C C . ASP A 1 89 ? 4.625 -8.351 9.958 1.00 86.88 89 ASP A C 1
ATOM 607 O O . ASP A 1 89 ? 4.492 -9.085 10.938 1.00 86.88 89 ASP A O 1
ATOM 611 N N . THR A 1 90 ? 5.790 -7.769 9.653 1.00 84.44 90 THR A N 1
ATOM 612 C CA . THR A 1 90 ? 7.003 -7.902 10.480 1.00 84.44 90 THR A CA 1
ATOM 613 C C . THR A 1 90 ? 7.102 -6.851 11.582 1.00 84.44 90 THR A C 1
ATOM 615 O O . THR A 1 90 ? 7.895 -7.012 12.515 1.00 84.44 90 THR A O 1
ATOM 618 N N . ASP A 1 91 ? 6.296 -5.792 11.495 1.00 85.62 91 ASP A N 1
ATOM 619 C CA . ASP A 1 91 ? 6.293 -4.719 12.479 1.00 85.62 91 ASP A CA 1
ATOM 620 C C . ASP A 1 91 ? 5.662 -5.198 13.797 1.00 85.62 91 ASP A C 1
ATOM 622 O O . ASP A 1 91 ? 4.654 -5.906 13.826 1.00 85.62 91 ASP A O 1
ATOM 626 N N . GLN A 1 92 ? 6.278 -4.807 14.910 1.00 88.75 92 GLN A N 1
ATOM 627 C CA . GLN A 1 92 ? 5.792 -5.108 16.256 1.00 88.75 92 GLN A CA 1
ATOM 628 C C . GLN A 1 92 ? 4.700 -4.131 16.704 1.00 88.75 92 GLN A C 1
ATOM 630 O O . GLN A 1 92 ? 3.972 -4.418 17.656 1.00 88.75 92 GLN A O 1
ATOM 635 N N . ARG A 1 93 ? 4.582 -2.970 16.049 1.00 89.19 93 ARG A N 1
ATOM 636 C CA . ARG A 1 93 ? 3.540 -1.985 16.347 1.00 89.19 93 ARG A CA 1
ATOM 637 C C . ARG A 1 93 ? 2.203 -2.436 15.766 1.00 89.19 93 ARG A C 1
ATOM 639 O O . ARG A 1 93 ? 2.136 -2.914 14.636 1.00 89.19 93 ARG A O 1
ATOM 646 N N . ALA A 1 94 ? 1.124 -2.271 16.530 1.00 89.19 94 ALA A N 1
ATOM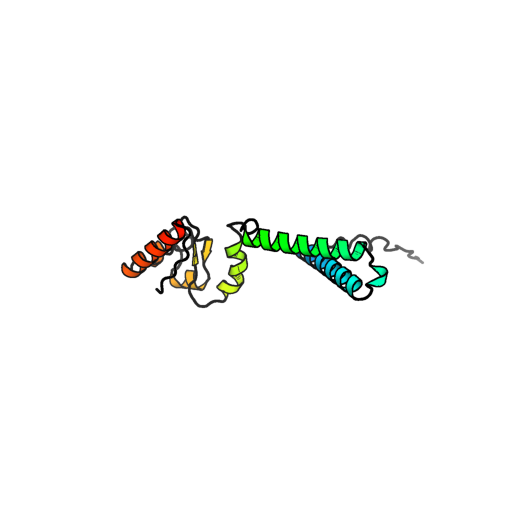 647 C CA . ALA A 1 94 ? -0.226 -2.547 16.047 1.00 89.19 94 ALA A CA 1
ATOM 648 C C . ALA A 1 94 ? -0.594 -1.553 14.936 1.00 89.19 94 ALA A C 1
ATOM 650 O O . ALA A 1 94 ? -0.614 -0.347 15.167 1.00 89.19 94 ALA A O 1
ATOM 651 N N . CYS A 1 95 ? -0.885 -2.062 13.739 1.00 88.62 95 CYS A N 1
ATOM 652 C CA . CYS A 1 95 ? -1.204 -1.249 12.572 1.00 88.62 95 CYS A CA 1
ATOM 653 C C . CYS A 1 95 ? -2.467 -1.765 11.879 1.00 88.62 95 CYS A C 1
ATOM 655 O O . CYS A 1 95 ? -2.599 -2.963 11.609 1.00 88.62 95 CYS A O 1
ATOM 657 N N . ALA A 1 96 ? -3.369 -0.841 11.554 1.00 89.12 96 ALA A N 1
ATOM 658 C CA . ALA A 1 96 ? -4.524 -1.091 10.709 1.00 89.12 96 ALA A CA 1
ATOM 659 C C . ALA A 1 96 ? -4.661 0.016 9.659 1.00 89.12 96 ALA A C 1
ATOM 661 O O . ALA A 1 96 ? -4.491 1.198 9.951 1.00 89.12 96 ALA A O 1
ATOM 662 N N . ILE A 1 97 ? -4.993 -0.380 8.435 1.00 87.44 97 ILE A N 1
ATOM 663 C CA . ILE A 1 97 ? -5.328 0.511 7.329 1.00 87.44 97 ILE A CA 1
ATOM 664 C C . ILE A 1 97 ? -6.838 0.437 7.149 1.00 87.44 97 ILE A C 1
ATOM 666 O O . ILE A 1 97 ? -7.393 -0.649 6.957 1.00 87.44 97 ILE A O 1
ATOM 670 N N . THR A 1 98 ? -7.497 1.590 7.199 1.00 86.12 98 THR A N 1
ATOM 671 C CA . THR A 1 98 ? -8.941 1.695 6.993 1.00 86.12 98 THR A CA 1
ATOM 672 C C . THR A 1 98 ? -9.260 2.281 5.625 1.00 86.12 98 THR A C 1
ATOM 674 O O . THR A 1 98 ? -8.500 3.077 5.073 1.00 86.12 98 THR A O 1
ATOM 677 N N . ALA A 1 99 ? -10.381 1.851 5.058 1.00 81.06 99 ALA A N 1
ATOM 678 C CA . ALA A 1 99 ? -10.980 2.500 3.907 1.00 81.06 99 ALA A CA 1
ATOM 679 C C . ALA A 1 99 ? -11.731 3.778 4.347 1.00 81.06 99 ALA A C 1
ATOM 681 O O . ALA A 1 99 ? -12.013 3.952 5.536 1.00 81.06 99 ALA A O 1
ATOM 682 N N . PRO A 1 100 ? -12.084 4.683 3.412 1.00 75.12 100 PRO A N 1
ATOM 683 C CA . PRO A 1 100 ? -12.768 5.940 3.741 1.00 75.12 100 PRO A CA 1
ATOM 684 C C . PRO A 1 100 ? -14.127 5.774 4.439 1.00 75.12 100 PRO A C 1
ATOM 686 O O . PRO A 1 100 ? -14.611 6.711 5.065 1.00 75.12 100 PRO A O 1
ATOM 689 N N . ASP A 1 101 ? -14.748 4.599 4.325 1.00 75.50 101 ASP A N 1
ATOM 690 C CA . ASP A 1 101 ? -15.993 4.237 5.010 1.00 75.50 101 ASP A CA 1
ATOM 691 C C . ASP A 1 101 ? -15.774 3.743 6.457 1.00 75.50 101 ASP A C 1
ATOM 693 O O . ASP A 1 101 ? -16.735 3.425 7.156 1.00 75.50 101 ASP A O 1
ATOM 697 N N . GLY A 1 102 ? -14.520 3.685 6.918 1.00 76.50 102 GLY A N 1
ATOM 698 C CA . GLY A 1 102 ? -14.131 3.217 8.247 1.00 76.50 102 GLY A CA 1
ATOM 699 C C . GLY A 1 102 ? -13.975 1.698 8.366 1.00 76.50 102 GLY A C 1
ATOM 700 O O . GLY A 1 102 ? -13.643 1.212 9.450 1.00 76.50 102 GLY A O 1
ATOM 701 N N . SER A 1 103 ? -14.181 0.936 7.286 1.00 82.81 103 SER A N 1
ATOM 702 C CA . SER A 1 103 ? -13.916 -0.506 7.270 1.00 82.81 103 SER A CA 1
ATOM 703 C C . SER A 1 103 ? -12.409 -0.794 7.280 1.00 82.81 103 SER A C 1
ATOM 705 O O . SER A 1 103 ? -11.605 0.013 6.815 1.00 82.81 103 SER A O 1
ATOM 707 N N . ILE A 1 104 ? -11.990 -1.940 7.826 1.00 86.44 104 ILE A N 1
ATOM 708 C CA . ILE A 1 104 ? -10.576 -2.347 7.805 1.00 86.44 104 ILE A CA 1
ATOM 709 C C . ILE A 1 104 ? -10.243 -2.955 6.443 1.00 86.44 104 ILE A C 1
ATOM 711 O O . ILE A 1 104 ? -10.766 -4.005 6.078 1.00 86.44 104 ILE A O 1
ATOM 715 N N . ALA A 1 105 ? -9.315 -2.320 5.729 1.00 85.50 105 ALA A N 1
ATOM 716 C CA . ALA A 1 105 ? -8.719 -2.849 4.505 1.00 85.50 105 ALA A CA 1
ATOM 717 C C . ALA A 1 105 ? -7.543 -3.797 4.803 1.00 85.50 105 ALA A C 1
ATOM 719 O O . ALA A 1 105 ? -7.294 -4.737 4.048 1.00 85.50 105 ALA A O 1
ATOM 720 N N . TYR A 1 106 ? -6.813 -3.559 5.898 1.00 86.94 106 TYR A N 1
ATOM 721 C CA . TYR A 1 106 ? -5.723 -4.418 6.363 1.00 86.94 106 TYR A CA 1
ATOM 722 C C . TYR A 1 106 ? -5.463 -4.225 7.856 1.00 86.94 106 TYR A C 1
ATOM 724 O O . TYR A 1 106 ? -5.546 -3.110 8.361 1.00 86.94 106 TYR A O 1
ATOM 732 N N . ALA A 1 107 ? -5.094 -5.300 8.542 1.00 89.06 107 ALA A N 1
ATOM 733 C CA . ALA A 1 107 ? -4.590 -5.273 9.908 1.00 89.06 107 ALA A CA 1
ATOM 734 C C . ALA A 1 107 ? -3.395 -6.221 10.011 1.00 89.06 107 ALA A C 1
ATOM 736 O O . ALA A 1 107 ? -3.424 -7.323 9.447 1.00 89.06 107 ALA A O 1
ATOM 737 N N . ASN A 1 108 ? -2.349 -5.807 10.720 1.00 91.25 108 ASN A N 1
ATOM 738 C CA . ASN A 1 108 ? -1.177 -6.650 10.925 1.00 91.25 108 ASN A CA 1
ATOM 739 C C . ASN A 1 108 ? -1.373 -7.627 12.110 1.00 91.25 108 ASN A C 1
ATOM 741 O O . ASN A 1 108 ? -2.330 -7.505 12.884 1.00 91.25 108 ASN A O 1
ATOM 745 N N . PRO A 1 109 ? -0.494 -8.631 12.289 1.00 91.62 109 PRO A N 1
ATOM 746 C CA . PRO A 1 109 ? -0.596 -9.580 13.399 1.00 91.62 109 PRO A CA 1
ATOM 747 C C . PRO A 1 109 ? -0.547 -8.920 14.783 1.00 91.62 109 PRO A C 1
ATOM 749 O O . PRO A 1 109 ? -1.223 -9.388 15.698 1.00 91.62 109 PRO A O 1
ATOM 752 N N . ALA A 1 110 ? 0.210 -7.829 14.941 1.00 91.50 110 ALA A N 1
ATOM 753 C CA . ALA A 1 110 ? 0.260 -7.080 16.194 1.00 91.50 110 ALA A CA 1
ATOM 754 C C . ALA A 1 110 ? -1.107 -6.463 16.541 1.00 91.50 110 ALA A C 1
ATOM 756 O O . ALA A 1 110 ? -1.549 -6.588 17.680 1.00 91.50 110 ALA A O 1
ATOM 757 N N . TRP A 1 111 ? -1.826 -5.897 15.563 1.00 91.81 111 TRP A N 1
ATOM 758 C CA . TRP A 1 111 ? -3.196 -5.399 15.746 1.00 91.81 111 TRP A CA 1
ATOM 759 C C . TRP A 1 111 ? -4.141 -6.492 16.247 1.00 91.81 111 TRP A C 1
ATOM 761 O O . TRP A 1 111 ? -4.795 -6.327 17.278 1.00 91.81 111 TRP A O 1
ATOM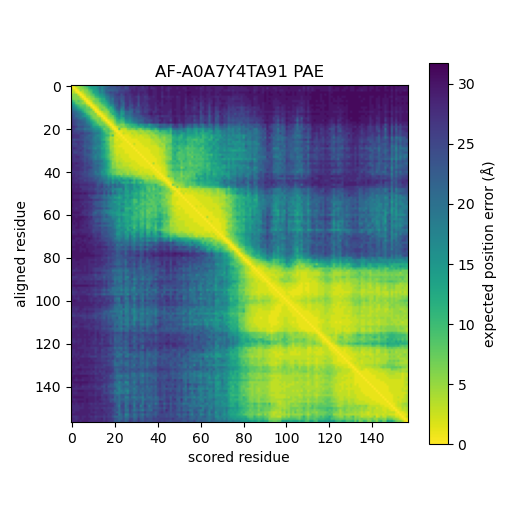 771 N N . ARG A 1 112 ? -4.146 -7.645 15.568 1.00 90.44 112 ARG A N 1
ATOM 772 C CA . ARG A 1 112 ? -4.952 -8.817 15.954 1.00 90.44 112 ARG A CA 1
ATOM 773 C C . ARG A 1 112 ? -4.633 -9.307 17.358 1.00 90.44 112 ARG A C 1
ATOM 775 O O . ARG A 1 112 ? -5.523 -9.736 18.080 1.00 90.44 112 ARG A O 1
ATOM 782 N N . LYS A 1 113 ? -3.359 -9.268 17.748 1.00 91.44 113 LYS A N 1
ATOM 783 C CA . LYS A 1 113 ? -2.922 -9.698 19.078 1.00 91.44 113 LYS A CA 1
ATOM 784 C C . LYS A 1 113 ? -3.378 -8.729 20.171 1.00 91.44 113 LYS A C 1
ATOM 786 O O . LYS A 1 113 ? -3.724 -9.185 21.255 1.00 91.44 113 LYS A O 1
ATOM 791 N N . THR A 1 114 ? -3.373 -7.428 19.890 1.00 90.44 114 THR A N 1
ATOM 792 C CA . THR A 1 114 ? -3.750 -6.385 20.854 1.00 90.44 114 THR A CA 1
ATOM 793 C C . THR A 1 114 ? -5.260 -6.299 21.047 1.00 90.44 114 THR A C 1
ATOM 795 O O . THR A 1 114 ? -5.724 -6.275 22.182 1.00 90.44 114 THR A O 1
ATOM 798 N N . PHE A 1 115 ? -6.029 -6.268 19.956 1.00 88.88 115 PHE A N 1
ATOM 799 C CA . PHE A 1 115 ? -7.478 -6.039 20.014 1.00 88.88 115 PHE A CA 1
ATOM 800 C C . PHE A 1 115 ? -8.309 -7.319 19.879 1.00 88.88 115 PHE A C 1
ATOM 802 O O . PHE A 1 115 ? -9.490 -7.322 20.214 1.00 88.88 115 PHE A O 1
ATOM 809 N N . GLY A 1 116 ? -7.705 -8.422 19.436 1.00 87.19 116 GLY A N 1
ATOM 810 C CA . GLY A 1 116 ? -8.399 -9.687 19.226 1.00 87.19 116 GLY A CA 1
ATOM 811 C C . GLY A 1 116 ? -9.239 -9.699 17.949 1.00 87.19 116 GLY A C 1
ATOM 812 O O . GLY A 1 116 ? -8.940 -9.017 16.968 1.00 87.19 116 GLY A O 1
ATOM 813 N N . ALA A 1 117 ? -10.293 -10.512 17.969 1.00 84.19 117 ALA A N 1
ATOM 814 C CA . ALA A 1 117 ? -11.274 -10.610 16.895 1.00 84.19 117 ALA A CA 1
ATOM 815 C C . ALA A 1 117 ? -12.586 -9.927 17.300 1.00 84.19 117 ALA A C 1
ATOM 817 O O . ALA A 1 117 ? -12.987 -9.947 18.464 1.00 84.19 117 ALA A O 1
ATOM 818 N N . SER A 1 118 ? -13.273 -9.355 16.315 1.00 82.81 118 SER A N 1
ATOM 819 C CA . SER A 1 118 ? -14.632 -8.840 16.461 1.00 82.81 118 SER A CA 1
ATOM 820 C C . SER A 1 118 ? -15.605 -9.964 16.834 1.00 82.81 118 SER A C 1
ATOM 822 O O . SER A 1 118 ? -15.407 -11.125 16.469 1.00 82.81 118 SER A O 1
ATOM 824 N N . SER A 1 119 ? -16.722 -9.611 17.475 1.00 76.94 119 SER A N 1
ATOM 825 C CA . SER A 1 119 ? -17.837 -10.526 17.761 1.00 76.94 119 SER A CA 1
ATOM 826 C C . SER A 1 119 ? -18.437 -11.167 16.502 1.00 76.94 119 SER A C 1
ATOM 828 O O . SER A 1 119 ? -19.018 -12.246 16.577 1.00 76.94 119 SER A O 1
ATOM 830 N N . SER A 1 120 ? -18.262 -10.534 15.339 1.00 80.56 120 SER A N 1
ATOM 831 C CA . SER A 1 120 ? -18.652 -11.063 14.028 1.00 80.56 120 SER A CA 1
ATOM 832 C C . SER A 1 120 ? -17.608 -11.985 13.379 1.00 80.56 120 SER A C 1
ATOM 834 O O . SER A 1 120 ? -17.819 -12.440 12.258 1.00 80.56 120 SER A O 1
ATOM 836 N N . GLY A 1 121 ? -16.480 -12.259 14.046 1.00 76.00 121 GLY A N 1
ATOM 837 C CA . GLY A 1 121 ? -15.405 -13.113 13.529 1.00 76.00 121 GLY A CA 1
ATOM 838 C C . GLY A 1 121 ? -14.439 -12.427 12.553 1.00 76.00 121 GLY A C 1
ATOM 839 O O . GLY A 1 121 ? -13.644 -13.110 11.914 1.00 76.00 121 GLY A O 1
ATOM 840 N N . GLY A 1 122 ? -14.504 -11.097 12.424 1.00 84.44 122 GLY A N 1
ATOM 841 C CA . GLY A 1 122 ? -13.582 -10.285 11.619 1.00 84.44 122 GLY A CA 1
ATOM 842 C C . GLY A 1 122 ? -12.555 -9.507 12.449 1.00 84.44 122 GLY A C 1
ATOM 843 O O . GLY A 1 122 ? -12.452 -9.682 13.662 1.00 84.44 122 GLY A O 1
ATOM 844 N N . GLU A 1 123 ? -11.820 -8.606 11.798 1.00 86.94 123 GLU A N 1
ATOM 845 C CA . GLU A 1 123 ? -10.909 -7.671 12.472 1.00 86.94 123 GLU A CA 1
ATOM 846 C C . GLU A 1 123 ? -11.688 -6.674 13.344 1.00 86.94 123 GLU A C 1
ATOM 848 O O . GLU A 1 123 ? -12.761 -6.199 12.958 1.00 86.94 123 GLU A O 1
ATOM 853 N N . VAL A 1 124 ? -11.150 -6.329 14.516 1.00 88.00 124 VAL A N 1
ATOM 854 C CA . VAL A 1 124 ? -11.740 -5.290 15.374 1.00 88.00 124 VAL A CA 1
ATOM 855 C C . VAL A 1 124 ? -11.508 -3.924 14.744 1.00 88.00 124 VAL A C 1
ATOM 857 O O . VAL A 1 124 ? -10.361 -3.509 14.585 1.00 88.00 124 VAL A O 1
ATOM 860 N N . LEU A 1 125 ? -12.596 -3.221 14.412 1.00 88.06 125 LEU A N 1
ATOM 861 C CA . LEU A 1 125 ? -12.559 -1.854 13.886 1.00 88.06 125 LEU A CA 1
ATOM 862 C C . LEU A 1 125 ? -11.870 -0.908 14.884 1.00 88.06 125 LEU A C 1
ATOM 864 O O . LEU A 1 125 ? -12.141 -1.027 16.081 1.00 88.06 125 LEU A O 1
ATOM 868 N N . PRO A 1 126 ? -11.079 0.090 14.438 1.00 86.94 126 PRO A N 1
ATOM 869 C CA . PRO A 1 126 ? -10.409 1.015 15.357 1.00 86.94 126 PRO A CA 1
ATOM 870 C C . PRO A 1 126 ? -11.381 1.714 16.315 1.00 86.94 126 PRO A C 1
ATOM 872 O O . PRO A 1 126 ? -11.104 1.832 17.502 1.00 86.94 126 PRO A O 1
ATOM 875 N N . VAL A 1 127 ? -12.571 2.088 15.829 1.00 85.31 127 VAL A N 1
ATOM 876 C CA . VAL A 1 127 ? -13.620 2.720 16.650 1.00 85.31 127 VAL A CA 1
ATOM 877 C C . VAL A 1 127 ? -14.070 1.813 17.800 1.00 85.31 127 VAL A C 1
ATOM 879 O O . VAL A 1 127 ? -14.328 2.299 18.896 1.00 85.31 127 VAL A O 1
ATOM 882 N N . ALA A 1 128 ? -14.141 0.500 17.569 1.00 86.44 128 ALA A N 1
ATOM 883 C CA . ALA A 1 128 ? -14.487 -0.472 18.601 1.00 86.44 128 ALA A CA 1
ATOM 884 C C . ALA A 1 128 ? -13.294 -0.779 19.521 1.00 86.44 128 ALA A C 1
ATOM 886 O O . ALA A 1 128 ? -13.475 -0.919 20.724 1.00 86.44 128 ALA A O 1
ATOM 887 N N . GLY A 1 129 ? -12.075 -0.844 18.974 1.00 85.75 129 GLY A N 1
ATOM 888 C CA . GLY A 1 129 ? -10.856 -1.090 19.751 1.00 85.75 129 GLY A CA 1
ATOM 889 C C . GLY A 1 129 ? -10.547 0.021 20.759 1.00 85.75 129 GLY A C 1
ATOM 890 O O . GLY A 1 129 ? -10.061 -0.261 21.850 1.00 85.75 129 GLY A O 1
ATOM 891 N N . PHE A 1 130 ? -10.887 1.267 20.424 1.00 87.44 130 PHE A N 1
ATOM 892 C CA . PHE A 1 130 ? -10.635 2.443 21.261 1.00 87.44 130 PHE A CA 1
ATOM 893 C C . PHE A 1 130 ? -11.880 3.000 21.961 1.00 87.44 130 PHE A C 1
ATOM 895 O O . PHE A 1 130 ? -11.816 4.066 22.565 1.00 87.44 130 PHE A O 1
ATOM 902 N N . SER A 1 131 ? -13.021 2.303 21.935 1.00 84.69 131 SER A N 1
ATOM 903 C CA . SER A 1 131 ? -14.268 2.832 22.511 1.00 84.69 131 SER A CA 1
ATOM 904 C C . SER A 1 131 ? -14.212 3.060 24.028 1.00 84.69 131 SER A C 1
ATOM 906 O O . SER A 1 131 ? -15.056 3.768 24.570 1.00 84.69 131 SER A O 1
ATOM 908 N N . GLY A 1 132 ? -13.258 2.429 24.720 1.00 85.94 132 GLY A N 1
ATOM 909 C CA . GLY A 1 132 ? -13.042 2.597 26.159 1.00 85.94 132 GLY A CA 1
ATOM 910 C C . GLY A 1 132 ? -12.327 3.895 26.547 1.00 85.94 132 GLY A C 1
ATOM 911 O O . GLY A 1 132 ? -12.342 4.245 27.724 1.00 85.94 132 GLY A O 1
ATOM 912 N N . ASP A 1 133 ? -11.734 4.607 25.585 1.00 89.31 133 ASP A N 1
ATOM 913 C CA . ASP A 1 133 ? -11.014 5.860 25.807 1.00 89.31 133 ASP A CA 1
ATOM 914 C C . ASP A 1 133 ? -11.661 6.998 25.003 1.00 89.31 133 ASP A C 1
ATOM 916 O O . ASP A 1 133 ? -11.584 7.061 23.772 1.00 89.31 133 ASP A O 1
ATOM 920 N N . ALA A 1 134 ? -12.315 7.915 25.718 1.00 87.94 134 ALA A N 1
ATOM 921 C CA . ALA A 1 134 ? -13.009 9.047 25.116 1.00 87.94 134 ALA A CA 1
ATOM 922 C C . ALA A 1 134 ? -12.055 10.007 24.382 1.00 87.94 134 ALA A C 1
ATOM 924 O O . ALA A 1 134 ? -12.446 10.600 23.373 1.00 87.94 134 ALA A O 1
ATOM 925 N N . GLU A 1 135 ? -10.817 10.154 24.859 1.00 90.25 135 GLU A N 1
ATOM 926 C CA . GLU A 1 135 ? -9.829 11.034 24.240 1.00 90.25 135 GLU A CA 1
ATOM 927 C C . GLU A 1 135 ? -9.344 10.441 22.915 1.00 90.25 135 GLU A C 1
ATOM 929 O O . GLU A 1 135 ? -9.394 11.107 21.874 1.00 90.25 135 GLU A O 1
ATOM 934 N N . THR A 1 136 ? -8.973 9.158 22.916 1.00 88.44 136 THR A N 1
ATOM 935 C CA . THR A 1 136 ? -8.583 8.447 21.692 1.00 88.44 136 THR A CA 1
ATOM 936 C C . THR A 1 136 ? -9.722 8.394 20.678 1.00 88.44 136 THR A C 1
ATOM 938 O O . THR A 1 136 ? -9.498 8.636 19.490 1.00 88.44 136 THR A O 1
ATOM 941 N N . ALA A 1 137 ? -10.960 8.152 21.120 1.00 86.12 137 ALA A N 1
ATOM 942 C CA . ALA A 1 137 ? -12.127 8.153 20.241 1.00 86.12 137 ALA A CA 1
ATOM 943 C C . ALA A 1 137 ? -12.335 9.516 19.556 1.00 86.12 137 ALA A C 1
ATOM 945 O O . ALA A 1 137 ? -12.668 9.577 18.368 1.00 86.12 137 ALA A O 1
ATOM 946 N N . GLN A 1 138 ? -12.091 10.621 20.270 1.00 88.31 138 GLN A N 1
ATOM 947 C CA . GLN A 1 138 ? -12.187 11.960 19.696 1.00 88.31 138 GLN A CA 1
ATOM 948 C C . GLN A 1 138 ? -11.0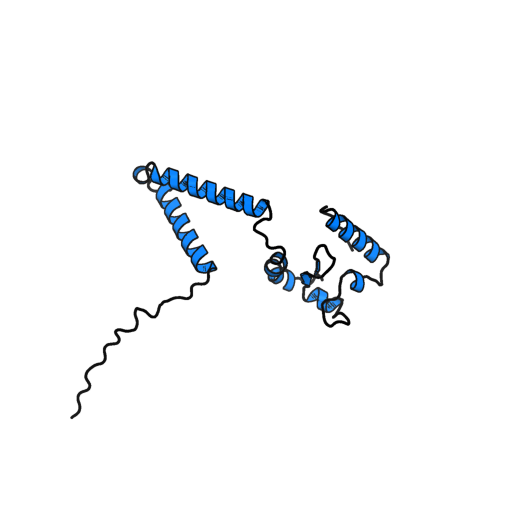78 12.235 18.670 1.00 88.31 138 GLN A C 1
ATOM 950 O O . GLN A 1 138 ? -11.362 12.813 17.616 1.00 88.31 138 GLN A O 1
ATOM 955 N N . ARG A 1 139 ? -9.835 11.810 18.940 1.00 89.75 139 ARG A N 1
ATOM 956 C CA . ARG A 1 139 ? -8.719 11.906 17.977 1.00 89.75 139 ARG A CA 1
ATOM 957 C C . ARG A 1 139 ? -9.003 11.073 16.723 1.00 89.75 139 ARG A C 1
ATOM 959 O O . ARG A 1 139 ? -8.887 11.577 15.607 1.00 89.75 139 ARG A O 1
ATOM 966 N N . LEU A 1 140 ? -9.505 9.850 16.893 1.00 87.94 140 LEU A N 1
ATOM 967 C CA . LEU A 1 140 ? -9.905 8.982 15.785 1.00 87.94 140 LEU A CA 1
ATOM 968 C C . LEU A 1 140 ? -11.013 9.613 14.928 1.00 87.94 140 LEU A C 1
ATOM 970 O O . LEU A 1 140 ? -10.940 9.579 13.702 1.00 87.94 140 LEU A O 1
ATOM 974 N N . TYR A 1 141 ? -12.010 10.251 15.548 1.00 86.69 141 TYR A N 1
ATOM 975 C CA . TYR A 1 141 ? -13.044 10.980 14.811 1.00 86.69 141 TYR A CA 1
ATOM 976 C C . TYR A 1 141 ? -12.463 12.119 13.956 1.00 86.69 141 TYR A C 1
ATOM 978 O O . TYR A 1 141 ? -12.888 12.302 12.814 1.00 86.69 141 TYR A O 1
ATOM 986 N N . ARG A 1 142 ? -11.477 12.873 14.467 1.00 88.38 142 ARG A N 1
ATOM 987 C CA . ARG A 1 142 ? -10.802 13.932 13.692 1.00 88.38 142 ARG A CA 1
ATOM 988 C C . ARG A 1 142 ? -10.055 13.361 12.492 1.00 88.38 142 ARG A C 1
ATOM 990 O O . ARG A 1 142 ? -10.199 13.906 11.402 1.00 88.38 142 ARG A O 1
ATOM 997 N N . LEU A 1 143 ? -9.347 12.244 12.671 1.00 87.81 143 LEU A N 1
ATOM 998 C CA . LEU A 1 143 ? -8.665 11.540 11.581 1.00 87.81 143 LEU A CA 1
ATOM 999 C C . LEU A 1 143 ? -9.647 11.077 10.499 1.00 87.81 143 LEU A C 1
ATOM 1001 O O . LEU A 1 143 ? -9.446 11.367 9.322 1.00 87.81 143 LEU A O 1
ATOM 1005 N N . VAL A 1 144 ? -10.748 10.423 10.886 1.00 84.88 144 VAL A N 1
ATOM 1006 C CA . VAL A 1 144 ? -11.784 9.970 9.938 1.00 84.88 144 VAL A CA 1
ATOM 1007 C C . VAL A 1 144 ? -12.419 11.158 9.214 1.00 84.88 144 VAL A C 1
ATOM 1009 O O . VAL A 1 144 ? -12.640 11.110 8.003 1.00 84.88 144 VAL A O 1
ATOM 1012 N N . ARG A 1 145 ? -12.673 12.261 9.925 1.00 87.31 145 ARG A N 1
ATOM 1013 C CA . ARG A 1 145 ? -13.214 13.480 9.322 1.00 87.31 145 ARG A CA 1
ATOM 1014 C C . ARG A 1 145 ? -12.240 14.102 8.318 1.00 87.31 145 ARG A C 1
ATOM 1016 O O . ARG A 1 145 ? -12.676 14.439 7.220 1.00 87.31 145 ARG A O 1
ATOM 1023 N N . ALA A 1 146 ? -10.955 14.216 8.649 1.00 87.25 146 ALA A N 1
ATOM 1024 C CA . ALA A 1 146 ? -9.932 14.718 7.730 1.00 87.25 146 ALA A CA 1
ATOM 1025 C C . ALA A 1 146 ? -9.813 13.827 6.481 1.00 87.25 146 ALA A C 1
ATOM 1027 O O . ALA A 1 146 ? -9.866 14.322 5.354 1.00 87.25 146 ALA A O 1
ATOM 1028 N N . ALA A 1 147 ? -9.807 12.502 6.664 1.00 83.25 147 ALA A N 1
ATOM 1029 C CA . ALA A 1 147 ? -9.812 11.542 5.562 1.00 83.25 147 ALA A CA 1
ATOM 1030 C C . ALA A 1 147 ? -11.047 11.701 4.653 1.00 83.25 147 ALA A C 1
ATOM 1032 O O . ALA A 1 147 ? -10.919 11.664 3.428 1.00 83.25 147 ALA A O 1
ATOM 1033 N N . SER A 1 148 ? -12.232 11.956 5.224 1.00 81.50 148 SER A N 1
ATOM 1034 C CA . SER A 1 148 ? -13.460 12.210 4.452 1.00 81.50 148 SER A CA 1
ATOM 1035 C C . SER A 1 148 ? -13.370 13.475 3.582 1.00 81.50 148 SER A C 1
ATOM 1037 O O . SER A 1 148 ? -13.925 13.519 2.484 1.00 81.50 148 SER A O 1
ATOM 1039 N N . LEU A 1 149 ? -12.611 14.476 4.042 1.00 87.00 149 LEU A N 1
ATOM 1040 C CA . LEU A 1 149 ? -12.318 15.719 3.324 1.00 87.00 149 LEU A CA 1
ATOM 1041 C C . LEU A 1 149 ? -11.124 15.594 2.363 1.00 87.00 149 LEU A C 1
ATOM 1043 O O . LEU A 1 149 ? -10.821 16.544 1.646 1.00 87.00 149 LEU A O 1
ATOM 1047 N N . LYS A 1 150 ? -10.487 14.415 2.293 1.00 83.25 150 LYS A N 1
ATOM 1048 C CA . LYS A 1 150 ? -9.245 14.150 1.544 1.00 83.25 150 LYS A CA 1
ATOM 1049 C C . LYS A 1 150 ? -8.065 15.009 2.013 1.00 83.25 150 LYS A C 1
ATOM 1051 O O . LYS A 1 150 ? -7.177 15.326 1.224 1.00 83.25 150 LYS A O 1
ATOM 1056 N N . GLU A 1 151 ? -8.059 15.363 3.292 1.00 83.25 151 GLU A N 1
ATOM 1057 C CA . GLU A 1 151 ? -6.970 16.075 3.951 1.00 83.25 151 GLU A CA 1
ATOM 1058 C C . GLU A 1 151 ? -6.048 15.074 4.655 1.00 83.25 151 GLU A C 1
ATOM 1060 O O . GLU A 1 151 ? -6.507 14.141 5.319 1.00 83.25 151 GLU A O 1
ATOM 1065 N N . THR A 1 152 ? -4.736 15.263 4.512 1.00 84.62 152 THR A N 1
ATOM 1066 C CA . THR A 1 152 ? -3.739 14.480 5.249 1.00 84.62 152 THR A CA 1
ATOM 1067 C C . THR A 1 152 ? -3.635 15.028 6.668 1.00 84.62 152 THR A C 1
ATOM 1069 O O . THR A 1 152 ? -3.302 16.198 6.845 1.00 84.62 15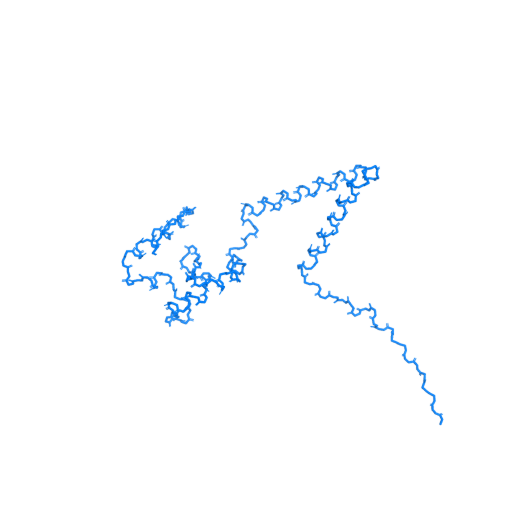2 THR A O 1
ATOM 1072 N N . HIS A 1 153 ? -3.899 14.188 7.668 1.00 86.88 153 HIS A N 1
ATOM 1073 C CA . HIS A 1 153 ? -3.851 14.554 9.086 1.00 86.88 153 HIS A CA 1
ATOM 1074 C C . HIS A 1 153 ? -3.243 13.416 9.908 1.00 86.88 153 HIS A C 1
ATOM 1076 O O . HIS A 1 153 ? -3.473 12.247 9.597 1.00 86.88 153 HIS A O 1
ATOM 1082 N N . GLU A 1 154 ? -2.489 13.757 10.950 1.00 87.31 154 GLU A N 1
ATOM 1083 C CA . GLU A 1 154 ? -1.809 12.814 11.844 1.00 87.31 154 GLU A CA 1
ATOM 1084 C C . GLU A 1 154 ? -2.080 13.205 13.303 1.00 87.31 154 GLU A C 1
ATOM 1086 O O . GLU A 1 154 ? -2.100 14.387 13.645 1.00 87.31 154 GLU A O 1
ATOM 1091 N N . GLU A 1 155 ? -2.319 12.210 14.156 1.00 83.75 155 GLU A N 1
ATOM 1092 C CA . GLU A 1 155 ? -2.517 12.368 15.600 1.00 83.75 155 GLU A CA 1
ATOM 1093 C C . GLU A 1 155 ? -1.657 11.312 16.303 1.00 83.75 155 GLU A C 1
ATOM 1095 O O . GLU A 1 155 ? -1.710 10.134 15.942 1.00 83.75 155 GLU A O 1
ATOM 1100 N N . GLU A 1 156 ? -0.891 11.711 17.316 1.00 78.81 156 GLU A N 1
ATOM 1101 C CA . GLU A 1 156 ? -0.216 10.759 18.201 1.00 78.81 156 GLU A CA 1
ATOM 1102 C C . GLU A 1 156 ? -1.239 10.228 19.215 1.00 78.81 156 GLU A C 1
ATOM 1104 O O . GLU A 1 156 ? -1.984 11.009 19.817 1.00 78.81 156 GLU A O 1
ATOM 1109 N N . LEU A 1 157 ? -1.327 8.901 19.357 1.00 64.06 157 LEU A N 1
ATOM 1110 C CA . LEU A 1 157 ? -2.239 8.208 20.276 1.00 64.06 157 LEU A CA 1
ATOM 1111 C C . LEU A 1 157 ? -1.489 7.699 21.504 1.00 64.06 157 LEU A C 1
ATOM 1113 O O . LEU A 1 157 ? -0.475 6.990 21.317 1.00 64.06 157 LEU A O 1
#